Protein AF-A0A3N5GXK4-F1 (afdb_monomer)

Radius of gyration: 10.41 Å; Cα contacts (8 Å, |Δi|>4): 72; chains: 1; bounding box: 26×16×24 Å

pLDDT: mean 77.92, std 7.09, range [62.97, 87.19]

Sequence (58 aa):
MPFIISCRDTGVNCPATFVSDSDIQLLDDIHRHIDEAHPEQKDKKPSPEKAQKLIKKV

Mean predicted aligned error: 5.46 Å

Foldseek 3Di:
DKKKAAVVLVVDPDRDIFIDPDLVVSLVVVLVCCVPVPVVCNVVRPDSVRVSVRIDDD

Structure (mmCIF, N/CA/C/O backbone):
data_AF-A0A3N5GXK4-F1
#
_entry.id   AF-A0A3N5GXK4-F1
#
loop_
_atom_site.group_PDB
_atom_site.id
_atom_site.type_symbol
_atom_site.label_atom_id
_atom_site.label_alt_id
_atom_site.label_comp_id
_atom_site.label_asym_id
_atom_site.label_entity_id
_atom_site.label_seq_id
_atom_site.pdbx_PDB_ins_code
_atom_site.Cartn_x
_atom_site.Cartn_y
_atom_site.Cartn_z
_atom_site.occupancy
_atom_site.B_iso_or_equiv
_atom_site.auth_seq_id
_atom_site.auth_comp_id
_atom_site.auth_asym_id
_atom_site.auth_atom_id
_atom_site.pdbx_PDB_model_num
ATOM 1 N N . MET A 1 1 ? -12.366 -0.772 10.890 1.00 62.97 1 MET A N 1
ATOM 2 C CA . MET A 1 1 ? -12.941 -0.104 9.703 1.00 62.97 1 MET A CA 1
ATOM 3 C C . MET A 1 1 ? -11.847 -0.157 8.666 1.00 62.97 1 MET A C 1
ATOM 5 O O . MET A 1 1 ? -10.801 0.431 8.937 1.00 62.97 1 MET A O 1
ATOM 9 N N . PRO A 1 2 ? -12.033 -0.913 7.580 1.00 77.88 2 PRO A N 1
ATOM 10 C CA . PRO A 1 2 ? -11.002 -1.074 6.575 1.00 77.88 2 PRO A CA 1
ATOM 11 C C . PRO A 1 2 ? -10.687 0.252 5.872 1.00 77.88 2 PRO A C 1
ATOM 13 O O . PRO A 1 2 ? -11.544 1.085 5.581 1.00 77.88 2 PRO A O 1
ATOM 16 N N . PHE A 1 3 ? -9.408 0.444 5.612 1.00 82.56 3 PHE A N 1
ATOM 17 C CA . PHE A 1 3 ? -8.840 1.512 4.818 1.00 82.56 3 PHE A CA 1
ATOM 18 C C . PHE A 1 3 ? -8.509 0.951 3.441 1.00 82.56 3 PHE A C 1
ATOM 20 O O . PHE A 1 3 ? -7.903 -0.115 3.338 1.00 82.56 3 PHE A O 1
ATOM 27 N N . ILE A 1 4 ? -8.897 1.661 2.384 1.00 85.62 4 ILE A N 1
ATOM 28 C CA . ILE A 1 4 ? -8.644 1.260 1.000 1.00 85.62 4 ILE A CA 1
ATOM 29 C C . ILE A 1 4 ? -7.948 2.377 0.232 1.00 85.62 4 ILE A C 1
ATOM 31 O O . ILE A 1 4 ? -8.282 3.556 0.369 1.00 85.62 4 ILE A O 1
ATOM 35 N N . ILE A 1 5 ? -7.002 1.997 -0.619 1.00 84.19 5 ILE A N 1
ATOM 36 C CA . ILE A 1 5 ? -6.373 2.897 -1.583 1.00 84.19 5 ILE A CA 1
ATOM 37 C C . ILE A 1 5 ? -6.038 2.140 -2.859 1.00 84.19 5 ILE A C 1
ATOM 39 O O . ILE A 1 5 ? -5.524 1.024 -2.828 1.00 84.19 5 ILE A O 1
ATOM 43 N N . SER A 1 6 ? -6.336 2.757 -3.996 1.00 84.06 6 SER A N 1
ATOM 44 C CA . SER A 1 6 ? -5.931 2.237 -5.297 1.00 84.06 6 SER A CA 1
ATOM 45 C C . SER A 1 6 ? -4.838 3.120 -5.871 1.00 84.06 6 SER A C 1
ATOM 47 O O . SER A 1 6 ? -4.936 4.345 -5.807 1.00 84.06 6 SER A O 1
ATOM 49 N N . CYS A 1 7 ? -3.828 2.530 -6.508 1.00 81.88 7 CYS A N 1
ATOM 50 C CA . CYS A 1 7 ? -2.809 3.307 -7.224 1.00 81.88 7 CYS A CA 1
ATOM 51 C C . CYS A 1 7 ? -3.433 4.192 -8.319 1.00 81.88 7 CYS A C 1
ATOM 53 O O . CYS A 1 7 ? -2.921 5.256 -8.651 1.00 81.88 7 CYS A O 1
ATOM 55 N N . ARG A 1 8 ? -4.605 3.809 -8.828 1.00 79.06 8 ARG A N 1
ATOM 56 C CA . ARG A 1 8 ? -5.389 4.632 -9.750 1.00 79.06 8 ARG A CA 1
ATOM 57 C C . ARG A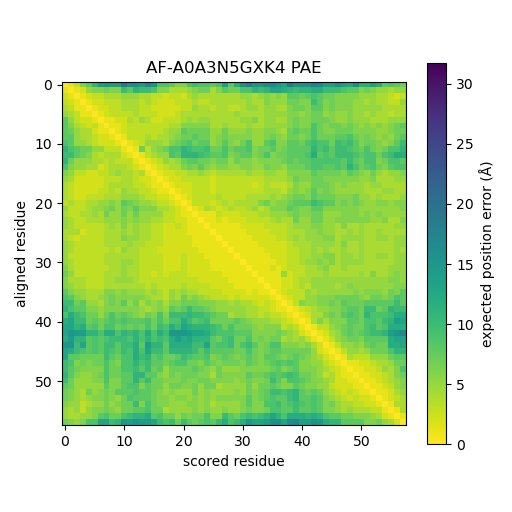 1 8 ? -5.866 5.958 -9.146 1.00 79.06 8 ARG A C 1
ATOM 59 O O . ARG A 1 8 ? -5.909 6.957 -9.859 1.00 79.06 8 ARG A O 1
ATOM 66 N N . ASP A 1 9 ? -6.170 5.991 -7.847 1.00 75.12 9 ASP A N 1
ATOM 67 C CA . ASP A 1 9 ? -6.542 7.221 -7.130 1.00 75.12 9 ASP A CA 1
ATOM 68 C C . ASP A 1 9 ? -5.347 8.177 -6.966 1.00 75.12 9 ASP A C 1
ATOM 70 O O . ASP A 1 9 ? -5.535 9.379 -6.794 1.00 75.12 9 ASP A O 1
ATOM 74 N N . THR A 1 10 ? -4.113 7.672 -7.060 1.00 70.50 10 THR A N 1
ATOM 75 C CA . THR A 1 10 ? -2.892 8.490 -6.977 1.00 70.50 10 THR A CA 1
ATOM 76 C C . THR A 1 10 ? -2.488 9.094 -8.330 1.00 70.50 10 THR A C 1
ATOM 78 O O . THR A 1 10 ? -1.500 9.822 -8.415 1.00 70.50 10 THR A O 1
ATOM 81 N N . GLY A 1 11 ? -3.266 8.834 -9.390 1.00 68.44 11 GLY A N 1
ATOM 82 C CA . GLY A 1 11 ? -2.990 9.291 -10.754 1.00 68.44 11 GLY A CA 1
ATOM 83 C C . GLY A 1 11 ? -2.043 8.376 -11.534 1.00 68.44 11 GLY A C 1
ATOM 84 O O . GLY A 1 11 ? -1.645 8.715 -12.649 1.00 68.44 11 GLY A O 1
ATOM 85 N N . VAL A 1 12 ? -1.689 7.217 -10.974 1.00 72.12 12 VAL A N 1
ATOM 86 C CA . VAL A 1 12 ? -0.849 6.213 -11.633 1.00 72.12 12 VAL A CA 1
ATOM 87 C C . VAL A 1 12 ? -1.742 5.194 -12.334 1.00 72.12 12 VAL A C 1
ATOM 89 O O . VAL A 1 12 ? -2.733 4.725 -11.779 1.00 72.12 12 VAL A O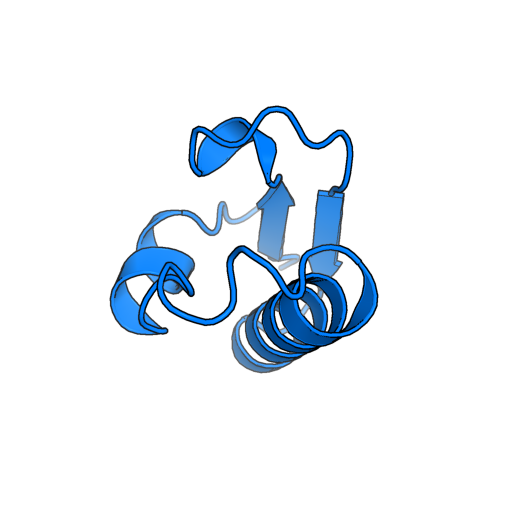 1
ATOM 92 N N . ASN A 1 13 ? -1.393 4.806 -13.561 1.00 75.25 13 ASN A N 1
ATOM 93 C CA . ASN A 1 13 ? -2.130 3.776 -14.295 1.00 75.25 13 ASN A CA 1
ATOM 94 C C . ASN A 1 13 ? -1.726 2.366 -13.823 1.00 75.25 13 ASN A C 1
ATOM 96 O O . ASN A 1 13 ? -1.164 1.582 -14.583 1.00 75.25 13 ASN A O 1
ATOM 100 N N . CYS A 1 14 ? -1.959 2.076 -12.541 1.00 78.31 14 CYS A N 1
ATOM 101 C CA . CYS A 1 14 ? -1.654 0.798 -11.909 1.00 78.31 14 CYS A CA 1
ATOM 102 C C . CYS A 1 14 ? -2.946 0.179 -11.336 1.00 78.31 14 CYS A C 1
ATOM 104 O O . CYS A 1 14 ? -3.682 0.868 -10.620 1.00 78.31 14 CYS A O 1
ATOM 106 N N . PRO A 1 15 ? -3.250 -1.099 -11.648 1.00 81.19 15 PRO A N 1
ATOM 107 C CA . PRO A 1 15 ? -4.458 -1.781 -11.182 1.00 81.19 15 PRO A CA 1
ATOM 108 C C . PRO A 1 15 ? -4.369 -2.255 -9.722 1.00 81.19 15 PRO A C 1
ATOM 110 O O . PRO A 1 15 ? -5.300 -2.899 -9.247 1.00 81.19 15 PRO A O 1
ATOM 113 N N . ALA A 1 16 ? -3.266 -1.981 -9.018 1.00 83.19 16 ALA A N 1
ATOM 114 C CA . ALA A 1 16 ? -3.095 -2.390 -7.632 1.00 83.19 16 ALA A CA 1
ATOM 115 C C . ALA A 1 16 ? -4.047 -1.627 -6.697 1.00 83.19 16 ALA A C 1
ATOM 117 O O . ALA A 1 16 ? -4.145 -0.394 -6.732 1.00 83.19 16 ALA A O 1
ATOM 118 N N . THR A 1 17 ? -4.708 -2.389 -5.829 1.00 85.38 17 THR A N 1
ATOM 119 C CA . THR A 1 17 ? -5.576 -1.894 -4.764 1.00 85.38 17 THR A CA 1
ATOM 120 C C . THR A 1 17 ? -5.156 -2.553 -3.462 1.00 85.38 17 THR A C 1
ATOM 122 O O . THR A 1 17 ? -5.029 -3.774 -3.391 1.00 85.38 17 THR A O 1
ATOM 125 N N . PHE A 1 18 ? -4.960 -1.736 -2.435 1.00 86.00 18 PHE A N 1
ATOM 126 C CA . PHE A 1 18 ? -4.573 -2.165 -1.101 1.00 86.00 18 PHE A CA 1
ATOM 127 C C . PHE A 1 18 ? -5.749 -1.944 -0.163 1.00 86.00 18 PHE A C 1
ATOM 129 O O . PHE A 1 18 ? -6.405 -0.901 -0.224 1.00 86.00 18 PHE A O 1
ATOM 136 N N . VAL A 1 19 ? -6.004 -2.924 0.699 1.00 87.19 19 VAL A N 1
ATOM 137 C CA . VAL A 1 19 ? -7.009 -2.854 1.761 1.00 87.19 19 VAL A CA 1
ATOM 138 C C . VAL A 1 19 ? -6.355 -3.319 3.053 1.00 87.19 19 VAL A C 1
ATOM 140 O O . VAL A 1 19 ? -5.685 -4.348 3.059 1.00 87.19 19 VAL A O 1
ATOM 143 N N . SER A 1 20 ? -6.536 -2.573 4.137 1.00 86.19 20 SER A N 1
ATOM 144 C CA . SER A 1 20 ? -6.012 -2.935 5.453 1.00 86.19 20 SER A CA 1
ATOM 145 C C . SER A 1 20 ? -6.844 -2.310 6.563 1.00 86.19 20 SER A C 1
ATOM 147 O O . SER A 1 20 ? -7.405 -1.236 6.389 1.00 86.19 20 SER A O 1
ATOM 149 N N . ASP A 1 21 ? -6.911 -2.942 7.729 1.00 83.88 21 ASP A N 1
ATOM 150 C CA . ASP A 1 21 ? -7.587 -2.388 8.909 1.00 83.88 21 ASP A CA 1
ATOM 151 C C . ASP A 1 21 ? -6.765 -1.307 9.631 1.00 83.88 21 ASP A C 1
ATOM 153 O O . ASP A 1 21 ? -7.272 -0.646 10.539 1.00 83.88 21 ASP A O 1
ATOM 157 N N . SER A 1 22 ? -5.514 -1.092 9.211 1.00 83.50 22 SER A N 1
ATOM 158 C CA . SER A 1 22 ? -4.634 -0.039 9.715 1.00 83.50 22 SER A CA 1
ATOM 159 C C . SER A 1 22 ? -4.091 0.811 8.568 1.00 83.50 22 SER A C 1
ATOM 161 O O . SER A 1 22 ? -3.565 0.295 7.583 1.00 83.50 22 SER A O 1
ATOM 163 N N . ASP A 1 23 ? -4.175 2.130 8.721 1.00 79.31 23 ASP A N 1
ATOM 164 C CA . ASP A 1 23 ? -3.613 3.107 7.790 1.00 79.31 23 ASP A CA 1
ATOM 165 C C . ASP A 1 23 ? -2.085 2.988 7.682 1.00 79.31 23 ASP A C 1
ATOM 167 O O . ASP A 1 23 ? -1.539 3.088 6.587 1.00 79.31 23 ASP A O 1
ATOM 171 N N . ILE A 1 24 ? -1.398 2.702 8.793 1.00 83.12 24 ILE A N 1
ATOM 172 C CA . ILE A 1 24 ? 0.056 2.495 8.822 1.00 83.12 24 ILE A CA 1
ATOM 173 C C . ILE A 1 24 ? 0.447 1.250 8.018 1.00 83.12 24 ILE A C 1
ATOM 175 O O . ILE A 1 24 ? 1.357 1.323 7.195 1.00 83.12 24 ILE A O 1
ATOM 179 N N . GLN A 1 25 ? -0.248 0.121 8.215 1.00 83.31 25 GLN A N 1
ATOM 180 C CA . GLN A 1 25 ? 0.017 -1.092 7.430 1.00 83.31 25 GLN A CA 1
ATOM 181 C C . GLN A 1 25 ? -0.283 -0.882 5.949 1.00 83.31 25 GLN A C 1
ATOM 183 O O . GLN A 1 25 ? 0.480 -1.331 5.102 1.00 83.31 25 GLN A O 1
ATOM 188 N N . LEU A 1 26 ? -1.367 -0.171 5.633 1.00 85.25 26 LEU A N 1
ATOM 189 C CA . LEU A 1 26 ? -1.718 0.147 4.255 1.00 85.25 26 LEU A CA 1
ATOM 190 C C . LEU A 1 26 ? -0.605 0.945 3.562 1.00 85.25 26 LEU A C 1
ATOM 192 O O . LEU A 1 26 ? -0.220 0.625 2.442 1.00 85.25 26 LEU A O 1
ATOM 196 N N . LEU A 1 27 ? -0.077 1.971 4.235 1.00 82.94 27 LEU A N 1
ATOM 197 C CA . LEU A 1 27 ? 1.024 2.787 3.724 1.00 82.94 27 LEU A CA 1
ATOM 198 C C . LEU A 1 27 ? 2.288 1.966 3.485 1.00 82.94 27 LEU A C 1
ATOM 200 O O . LEU A 1 27 ? 2.934 2.148 2.455 1.00 82.94 27 LEU A O 1
ATOM 204 N N . ASP A 1 28 ? 2.631 1.080 4.419 1.00 86.62 28 ASP A N 1
ATOM 205 C CA . ASP A 1 28 ? 3.800 0.211 4.296 1.00 86.62 28 ASP A CA 1
ATOM 206 C C . AS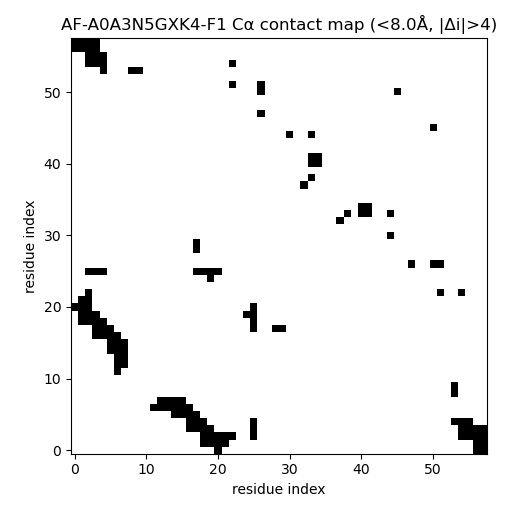P A 1 28 ? 3.678 -0.726 3.085 1.00 86.62 28 ASP A C 1
ATOM 208 O O . ASP A 1 28 ? 4.605 -0.824 2.280 1.00 86.62 28 ASP A O 1
ATOM 212 N N . ASP A 1 29 ? 2.497 -1.312 2.870 1.00 86.19 29 ASP A N 1
ATOM 213 C CA . ASP A 1 29 ? 2.234 -2.195 1.730 1.00 86.19 29 ASP A CA 1
ATOM 214 C C . ASP A 1 29 ? 2.351 -1.466 0.382 1.00 86.19 29 ASP A C 1
ATOM 216 O O . ASP A 1 29 ? 2.993 -1.959 -0.548 1.00 86.19 29 ASP A O 1
ATOM 220 N N . ILE A 1 30 ? 1.820 -0.243 0.288 1.00 83.31 30 ILE A N 1
ATOM 221 C CA . ILE A 1 30 ? 1.978 0.611 -0.901 1.00 83.31 30 ILE A CA 1
ATOM 222 C C . ILE A 1 30 ? 3.448 0.962 -1.106 1.00 83.31 30 ILE A C 1
ATOM 224 O O . ILE A 1 30 ? 3.955 0.938 -2.227 1.00 83.31 30 ILE A O 1
ATOM 228 N N . HIS A 1 31 ? 4.141 1.325 -0.028 1.00 83.25 31 HIS A N 1
ATOM 229 C CA . HIS A 1 31 ? 5.541 1.705 -0.078 1.00 83.25 31 HIS A CA 1
ATOM 230 C C . HIS A 1 31 ? 6.424 0.557 -0.552 1.00 83.25 31 HIS A C 1
ATOM 232 O O . HIS A 1 31 ? 7.319 0.801 -1.364 1.00 83.25 31 HIS A O 1
ATOM 238 N N . ARG A 1 32 ? 6.163 -0.658 -0.074 1.00 85.31 32 ARG A N 1
ATOM 239 C CA . ARG A 1 32 ? 6.821 -1.882 -0.522 1.00 85.31 32 ARG A CA 1
ATOM 240 C C . ARG A 1 32 ? 6.498 -2.172 -1.983 1.00 85.31 32 ARG A C 1
ATOM 242 O O . ARG A 1 32 ? 7.412 -2.380 -2.772 1.00 85.31 32 ARG A O 1
ATOM 249 N N . HIS A 1 33 ? 5.227 -2.085 -2.370 1.00 86.88 33 HIS A N 1
ATOM 250 C CA . HIS A 1 33 ? 4.820 -2.291 -3.756 1.00 86.88 33 HIS A CA 1
ATOM 251 C C . HIS A 1 33 ? 5.501 -1.315 -4.721 1.00 86.88 33 HIS A C 1
ATOM 253 O O . HIS A 1 33 ? 5.962 -1.731 -5.778 1.00 86.88 33 HIS A O 1
ATOM 259 N N . ILE A 1 34 ? 5.611 -0.030 -4.369 1.00 82.88 34 ILE A N 1
ATOM 260 C CA . ILE A 1 34 ? 6.346 0.944 -5.188 1.00 82.88 34 ILE A CA 1
ATOM 261 C C . ILE A 1 34 ? 7.822 0.547 -5.279 1.00 82.88 34 ILE A C 1
ATOM 263 O O . ILE A 1 34 ? 8.392 0.585 -6.364 1.00 82.88 34 ILE A O 1
ATOM 267 N N . ASP A 1 35 ? 8.440 0.136 -4.171 1.00 83.75 35 ASP A N 1
ATOM 268 C CA . ASP A 1 35 ? 9.852 -0.247 -4.160 1.00 83.75 35 ASP A CA 1
ATOM 269 C C . ASP A 1 35 ? 10.161 -1.472 -5.039 1.00 83.75 35 ASP A C 1
ATOM 271 O O . ASP A 1 35 ? 11.224 -1.505 -5.667 1.00 83.75 35 ASP A O 1
ATOM 275 N N . GLU A 1 36 ? 9.243 -2.443 -5.092 1.00 85.25 36 GLU A N 1
ATOM 276 C CA . GLU A 1 36 ? 9.397 -3.703 -5.830 1.00 85.25 36 GLU A CA 1
ATOM 277 C C . GLU A 1 36 ? 8.884 -3.630 -7.276 1.00 85.25 36 GLU A C 1
ATOM 279 O O . GLU A 1 36 ? 9.578 -4.047 -8.203 1.00 85.25 36 GLU A O 1
ATOM 284 N N . ALA A 1 37 ? 7.675 -3.104 -7.488 1.00 82.88 37 ALA A N 1
ATOM 285 C CA . ALA A 1 37 ? 6.988 -3.113 -8.781 1.00 82.88 37 ALA A CA 1
ATOM 286 C C . ALA A 1 37 ? 7.191 -1.824 -9.591 1.00 82.88 37 ALA A C 1
ATOM 288 O O . ALA A 1 37 ? 7.040 -1.834 -10.813 1.00 82.88 37 ALA A O 1
ATOM 289 N N . HIS A 1 38 ? 7.539 -0.715 -8.932 1.00 81.50 38 HIS A N 1
ATOM 290 C CA . HIS A 1 38 ? 7.728 0.588 -9.570 1.00 81.50 38 HIS A CA 1
ATOM 291 C C . HIS A 1 38 ? 9.026 1.271 -9.109 1.00 81.50 38 HIS A C 1
ATOM 293 O O . HIS A 1 38 ? 8.981 2.399 -8.606 1.00 81.50 38 HIS A O 1
ATOM 299 N N . PRO A 1 39 ? 10.204 0.641 -9.299 1.00 74.75 39 PRO A N 1
ATOM 300 C CA . PRO A 1 39 ? 11.476 1.215 -8.861 1.00 74.75 39 PRO A CA 1
ATOM 301 C C . PRO A 1 39 ? 11.759 2.589 -9.496 1.00 74.75 39 PRO A C 1
ATOM 303 O O . PRO A 1 39 ? 12.409 3.428 -8.880 1.00 74.75 39 PRO A O 1
ATOM 306 N N . GLU A 1 40 ? 11.206 2.851 -10.683 1.00 77.75 40 GLU A N 1
ATOM 307 C CA . GLU A 1 40 ? 11.223 4.146 -11.384 1.00 77.75 40 GLU A CA 1
ATOM 308 C C . GLU A 1 40 ? 10.384 5.254 -10.714 1.00 77.75 40 GLU A C 1
ATOM 310 O O . GLU A 1 40 ? 10.509 6.428 -11.057 1.00 77.75 40 GLU A O 1
ATOM 315 N N . GLN A 1 41 ? 9.513 4.899 -9.765 1.00 71.81 41 GLN A N 1
ATOM 316 C CA . GLN A 1 41 ? 8.661 5.826 -9.016 1.00 71.81 41 GLN A CA 1
ATOM 317 C C . GLN A 1 41 ? 9.078 5.979 -7.550 1.00 71.81 41 GLN A C 1
ATOM 319 O O . GLN A 1 41 ? 8.375 6.657 -6.799 1.00 71.81 41 GLN A O 1
ATOM 324 N N . LYS A 1 42 ? 10.235 5.435 -7.138 1.00 69.19 42 LYS A N 1
ATOM 325 C CA . LYS A 1 42 ? 10.781 5.647 -5.784 1.00 69.19 42 LYS A CA 1
ATOM 326 C C . LYS A 1 42 ? 10.960 7.131 -5.457 1.00 69.19 42 LYS A C 1
ATOM 3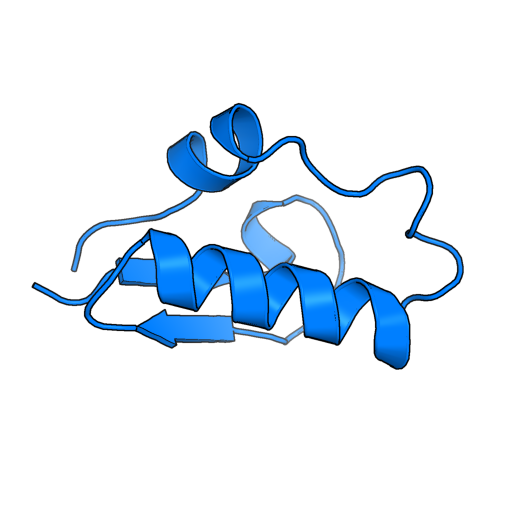28 O O . LYS A 1 42 ? 10.636 7.548 -4.351 1.00 69.19 42 LYS A O 1
ATOM 333 N N . ASP A 1 43 ? 11.358 7.948 -6.429 1.00 68.38 43 ASP A N 1
ATOM 334 C CA . ASP A 1 43 ? 11.481 9.404 -6.261 1.00 68.38 43 ASP A CA 1
ATOM 335 C C . ASP A 1 43 ? 10.129 10.141 -6.273 1.00 68.38 43 ASP A C 1
ATOM 337 O O . ASP A 1 43 ? 10.027 11.288 -5.841 1.00 68.38 43 ASP A O 1
ATOM 341 N N . LYS A 1 44 ? 9.067 9.483 -6.756 1.00 64.31 44 LYS A N 1
ATOM 342 C CA . LYS A 1 44 ? 7.683 9.989 -6.768 1.00 64.31 44 LYS A CA 1
ATOM 343 C C . LYS A 1 44 ? 6.820 9.383 -5.663 1.00 64.31 44 LYS A C 1
ATOM 345 O O . LYS A 1 44 ? 5.600 9.562 -5.682 1.00 64.31 44 LYS A O 1
ATOM 350 N N . LYS A 1 45 ? 7.435 8.688 -4.702 1.00 64.38 45 LYS A N 1
ATOM 351 C CA . LYS A 1 45 ? 6.732 8.059 -3.587 1.00 64.38 45 LYS A CA 1
ATOM 352 C C . LYS A 1 45 ? 5.899 9.126 -2.869 1.00 64.38 45 LYS A C 1
ATOM 354 O O . LYS A 1 45 ? 6.451 10.145 -2.438 1.00 64.38 45 LYS A O 1
ATOM 359 N N . PRO A 1 46 ? 4.569 8.967 -2.787 1.00 66.12 46 PRO A N 1
ATOM 360 C CA . PRO A 1 46 ? 3.745 9.946 -2.104 1.00 66.12 46 PRO A CA 1
ATOM 361 C C . PRO A 1 46 ? 4.174 9.998 -0.638 1.00 66.12 46 PRO A C 1
ATOM 363 O O . PRO A 1 46 ? 4.274 8.965 0.016 1.00 66.12 46 PRO A O 1
ATOM 366 N N . SER A 1 47 ? 4.437 11.199 -0.114 1.00 68.00 47 SER A N 1
ATOM 367 C CA . SER A 1 47 ? 4.704 11.366 1.317 1.00 68.00 47 SER A CA 1
ATOM 368 C C . SER A 1 47 ? 3.554 10.753 2.130 1.00 68.00 47 SER A C 1
ATOM 370 O O . SER A 1 47 ? 2.404 10.865 1.690 1.00 68.00 47 SER A O 1
ATOM 372 N N . PRO A 1 48 ? 3.814 10.162 3.309 1.00 69.88 48 PRO A N 1
ATOM 373 C CA . PRO A 1 48 ? 2.792 9.475 4.100 1.00 69.88 48 PRO A CA 1
ATOM 374 C C . PRO A 1 48 ? 1.545 10.335 4.352 1.00 69.88 48 PRO A C 1
ATOM 376 O O . PRO A 1 48 ? 0.430 9.842 4.248 1.00 69.88 48 PRO A O 1
ATOM 379 N N . GLU A 1 49 ? 1.704 11.647 4.542 1.00 69.81 49 GLU A N 1
ATOM 380 C CA . GLU A 1 49 ? 0.582 12.590 4.674 1.00 69.81 49 GLU A CA 1
ATOM 381 C C . GLU A 1 49 ? -0.266 12.741 3.396 1.00 69.81 49 GLU A C 1
ATOM 383 O O . GLU A 1 49 ? -1.486 12.895 3.462 1.00 69.81 49 GLU A O 1
ATOM 388 N N . LYS A 1 50 ? 0.356 12.709 2.209 1.00 70.12 50 LYS A N 1
ATOM 389 C CA . LYS A 1 50 ? -0.365 12.734 0.924 1.00 70.12 50 LYS A CA 1
ATOM 390 C C . LYS A 1 50 ? -1.066 11.409 0.673 1.00 70.12 5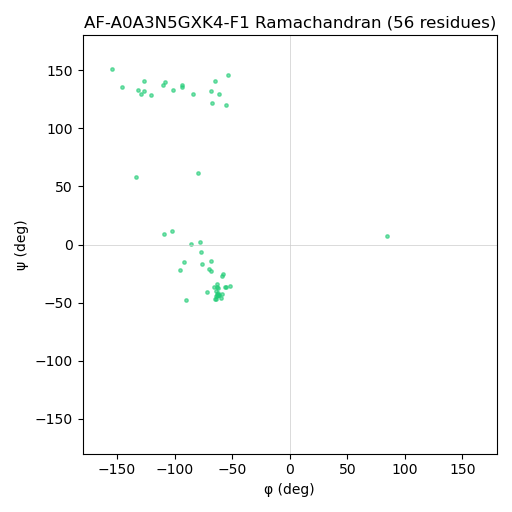0 LYS A C 1
ATOM 392 O O . LYS A 1 50 ? -2.201 11.414 0.213 1.00 70.12 50 LYS A O 1
ATOM 397 N N . ALA A 1 51 ? -0.403 10.301 0.987 1.00 70.25 51 ALA A N 1
ATOM 398 C CA . ALA A 1 51 ? -0.989 8.981 0.857 1.00 70.25 51 ALA A CA 1
ATOM 399 C C . ALA A 1 51 ? -2.182 8.820 1.813 1.00 70.25 51 ALA A C 1
ATOM 401 O O . ALA A 1 51 ? -3.247 8.441 1.344 1.00 70.25 51 ALA A O 1
ATOM 402 N N . GLN A 1 52 ? -2.082 9.252 3.079 1.00 71.00 52 GLN A N 1
ATOM 403 C CA . GLN A 1 52 ? -3.204 9.263 4.034 1.00 71.00 52 GLN A CA 1
ATOM 404 C C . GLN A 1 52 ? -4.428 10.037 3.536 1.00 71.00 52 GLN A C 1
ATOM 406 O O . GLN A 1 52 ? -5.553 9.608 3.775 1.00 71.00 52 GLN A O 1
ATOM 411 N N . LYS A 1 53 ? -4.239 11.146 2.811 1.00 75.81 53 LYS A N 1
ATOM 412 C CA . LYS A 1 53 ? -5.356 11.898 2.206 1.00 75.81 53 LYS A CA 1
ATOM 413 C C . LYS A 1 53 ? -6.060 11.145 1.075 1.00 75.81 53 LYS A C 1
ATOM 415 O O . LYS A 1 53 ? -7.201 11.469 0.760 1.00 75.81 53 LYS A O 1
ATOM 420 N N . LEU A 1 54 ? -5.382 10.183 0.453 1.00 74.69 54 LEU A N 1
ATOM 421 C CA . LEU A 1 54 ? -5.910 9.349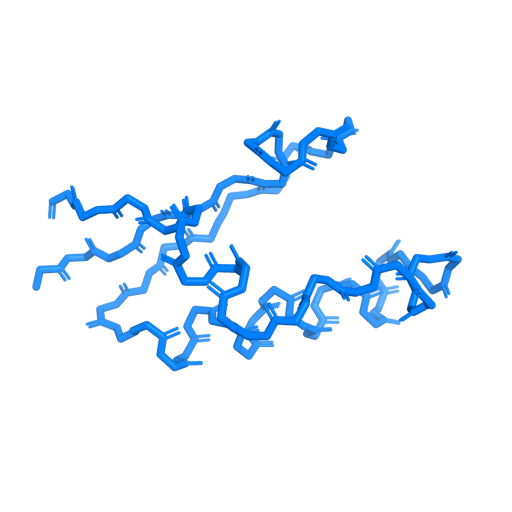 -0.629 1.00 74.69 54 LEU A CA 1
ATOM 422 C C . LEU A 1 54 ? -6.545 8.056 -0.100 1.00 74.69 54 LEU A C 1
ATOM 424 O O . LEU A 1 54 ? -7.296 7.407 -0.827 1.00 74.69 54 LEU A O 1
ATOM 428 N N . ILE A 1 55 ? -6.276 7.701 1.160 1.00 78.50 55 ILE A N 1
ATOM 429 C CA . ILE A 1 55 ? -6.910 6.571 1.832 1.00 78.50 55 ILE A CA 1
ATOM 430 C C . ILE A 1 55 ? -8.392 6.883 2.043 1.00 78.50 55 ILE A C 1
ATOM 4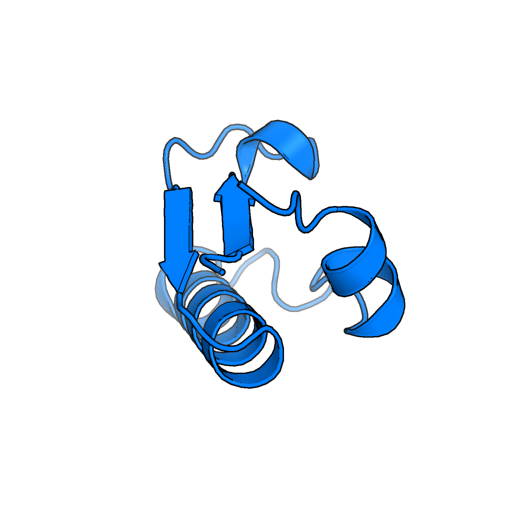32 O O . ILE A 1 55 ? -8.763 7.8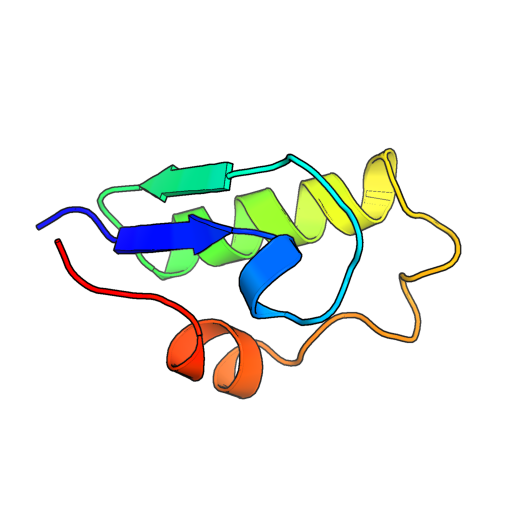39 2.729 1.00 78.50 55 ILE A O 1
ATOM 436 N N . LYS A 1 56 ? -9.254 6.030 1.495 1.00 78.69 56 LYS A N 1
ATOM 437 C CA . LYS A 1 56 ? -10.695 6.070 1.741 1.00 78.69 56 LYS A CA 1
ATOM 438 C C . LYS A 1 56 ? -11.022 5.124 2.895 1.00 78.69 56 LYS A C 1
ATOM 440 O O . LYS A 1 56 ? -10.511 4.007 2.951 1.00 78.69 56 LYS A O 1
ATOM 445 N N . LYS A 1 57 ? -11.864 5.577 3.825 1.00 75.06 57 LYS A N 1
ATOM 446 C CA . LYS A 1 57 ? -12.462 4.719 4.859 1.00 75.06 57 LYS A CA 1
ATOM 447 C C . LYS A 1 57 ? -13.693 4.045 4.263 1.00 75.06 57 LYS A C 1
ATOM 449 O O . LYS A 1 57 ? -14.521 4.747 3.679 1.00 75.06 57 LYS A O 1
ATOM 454 N N . VAL A 1 58 ? -13.791 2.728 4.406 1.00 64.62 58 VAL A N 1
ATOM 455 C CA . VAL A 1 58 ? -14.931 1.911 3.962 1.00 64.62 58 VAL A CA 1
ATOM 456 C C . VAL A 1 58 ? -15.545 1.140 5.120 1.00 64.62 58 VAL A C 1
ATOM 458 O O . VAL A 1 58 ? -14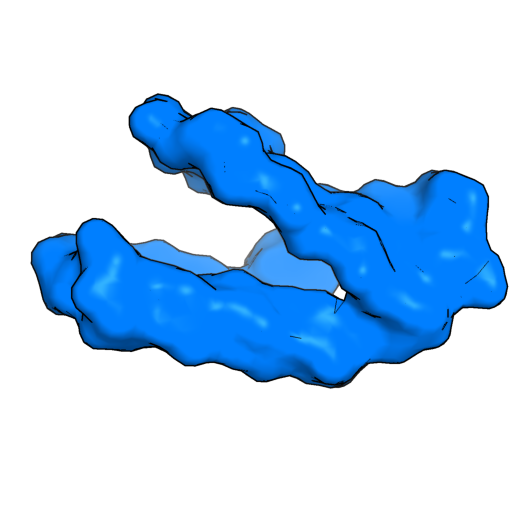.828 0.840 6.104 1.00 64.62 58 VAL A O 1
#

Solvent-accessible surface area (backbone atoms only — not comparable to full-atom values): 3424 Å² total; per-residue (Å²): 107,40,30,36,39,40,41,50,80,75,74,40,101,42,93,54,68,50,75,28,75,39,68,69,60,40,51,50,52,52,53,49,45,34,58,72,79,32,61,91,40,57,92,67,57,68,53,69,72,58,43,56,73,59,46,42,82,96

Secondary structure (DSSP, 8-state):
--EEEEGGGGT-----EEEES-HHHHHHHHHHHHHHH-GGGGGGPPPHHHHHHHPEE-